Protein AF-W2TLW7-F1 (afdb_monomer)

Solvent-accessible surface area (backbone atoms only — not comparable to full-atom values): 7337 Å² total; per-residue (Å²): 135,86,79,80,78,77,83,78,80,70,41,77,78,46,71,50,79,47,84,49,96,91,31,42,30,45,38,38,37,22,32,85,70,65,68,36,35,41,33,44,33,46,98,93,45,72,49,76,47,76,58,44,86,85,47,69,47,73,43,93,92,37,40,35,41,28,49,36,67,95,72,42,51,88,48,29,48,32,28,41,35,38,65,58,81,60,94,84,55,95,64,72,67,84,44,46,67,36,37,41,36,46,30,45,91,84,54,72,41,79,48,73,50,72,43,76,76,82,73,89,126

Nearest PDB structures (foldseek):
  7skp-assembly1_B  TM=4.962E-01  e=1.643E-01  synthetic construct
  7skp-assembly1_A  TM=4.739E-01  e=1.395E-01  synthetic construct
  3duh-assembly1_A  TM=3.951E-01  e=4.624E-01  Homo sapiens
  8cr6-assembly1_A  TM=3.875E-01  e=6.072E-01  Mus musculus
  8bl3-assembly1_A  TM=3.393E-01  e=6.770E-01  Escherichia coli

pLDDT: mean 80.37, std 15.19, range [36.75, 96.12]

Sequence (121 aa):
MVRNRKLRVRVPVRARLEERDDSLLVVVSGWPISSINLTIGRSGETETRNLSKDNAVTFFDGLVVRPDEGQSLFYRRVFSVFALACSTCPVDHPAGNYSFEICSTVNCFRLHNYIEHIGNH

Secondary structure (DSSP, 8-state):
----------EEEEEEEEEETTEEEEEEEEES---EEEEEEETTEEEEEEEPSS--EEETTTEEEEE-GGG-BTTEEEEEEEE---TT--S--S-EEEEEEEE-SS-EEEEEEEEP-----

Organism: Necator americanus (NCBI:txid51031)

Mean predicted aligned error: 8.42 Å

Structure (mmCIF, N/CA/C/O backbone):
data_AF-W2TLW7-F1
#
_entry.id   AF-W2TLW7-F1
#
loop_
_atom_site.group_PDB
_atom_site.id
_atom_site.type_symbol
_atom_site.label_atom_id
_atom_site.label_alt_id
_atom_site.label_comp_id
_atom_site.label_asym_id
_atom_site.label_entity_id
_atom_site.label_seq_id
_atom_site.pdbx_PDB_ins_code
_atom_site.Cartn_x
_atom_site.Cartn_y
_atom_site.Cartn_z
_atom_site.occupancy
_atom_site.B_iso_or_equiv
_atom_site.auth_seq_id
_atom_site.auth_comp_id
_atom_site.auth_asym_id
_atom_site.auth_atom_id
_atom_site.pdbx_PDB_model_num
ATOM 1 N N . MET A 1 1 ? -30.805 1.557 35.308 1.00 42.47 1 MET A N 1
ATOM 2 C CA . MET A 1 1 ? -30.045 2.327 34.295 1.00 42.47 1 MET A CA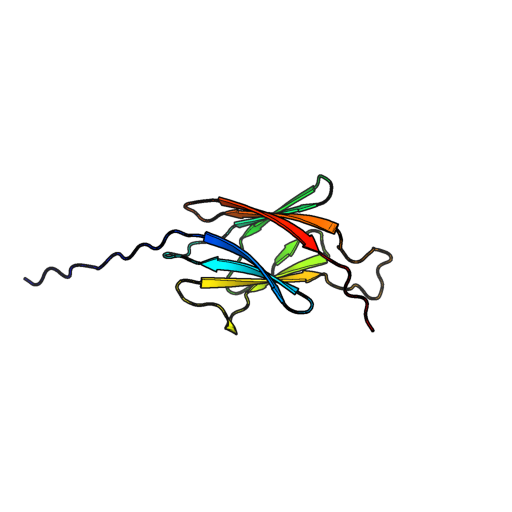 1
ATOM 3 C C . MET A 1 1 ? -28.806 1.516 33.909 1.00 42.47 1 MET A C 1
ATOM 5 O O . MET A 1 1 ? -27.819 1.533 34.633 1.00 42.47 1 MET A O 1
ATOM 9 N N . VAL A 1 2 ? -28.877 0.700 32.853 1.00 48.72 2 VAL A N 1
ATOM 10 C CA . VAL A 1 2 ? -27.754 -0.171 32.456 1.00 48.72 2 VAL A CA 1
ATOM 11 C C . VAL A 1 2 ? -26.749 0.672 31.672 1.00 48.72 2 VAL A C 1
ATOM 13 O O . VAL A 1 2 ? -27.015 1.091 30.548 1.00 48.72 2 VAL A O 1
ATOM 16 N N . ARG A 1 3 ? -25.594 0.970 32.276 1.00 55.00 3 ARG A N 1
ATOM 17 C CA . ARG A 1 3 ? -24.463 1.568 31.556 1.00 55.00 3 ARG A CA 1
ATOM 18 C C . ARG A 1 3 ? -23.907 0.512 30.603 1.00 55.00 3 ARG A C 1
ATOM 20 O O . ARG A 1 3 ? -23.160 -0.362 31.033 1.00 55.00 3 ARG A O 1
ATOM 27 N N . ASN A 1 4 ? -24.249 0.607 29.319 1.00 51.28 4 ASN A N 1
ATOM 28 C CA . ASN A 1 4 ? -23.584 -0.145 28.256 1.00 51.28 4 ASN A CA 1
ATOM 29 C C . ASN A 1 4 ? -22.088 0.211 28.249 1.00 51.28 4 ASN A C 1
ATOM 31 O O . ASN A 1 4 ? -21.674 1.217 27.666 1.00 51.28 4 ASN A O 1
ATOM 35 N N . ARG A 1 5 ? -21.262 -0.599 28.921 1.00 54.19 5 ARG A N 1
ATOM 36 C CA . ARG A 1 5 ? -19.802 -0.524 28.817 1.00 54.19 5 ARG A CA 1
ATOM 37 C C . ARG A 1 5 ? -19.428 -0.969 27.404 1.00 54.19 5 ARG A C 1
ATOM 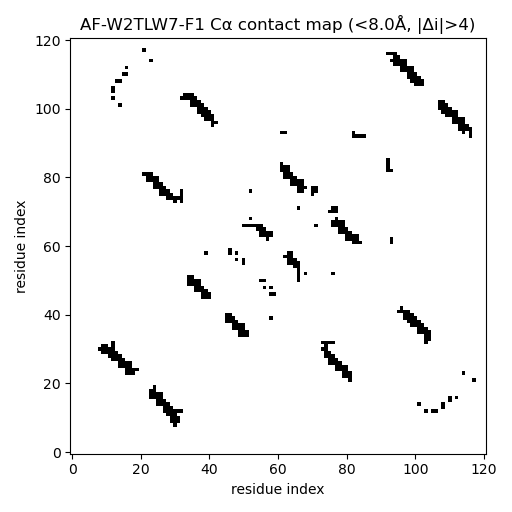39 O O . ARG A 1 5 ? -19.363 -2.158 27.121 1.00 54.19 5 ARG A O 1
ATOM 46 N N . LYS A 1 6 ? -19.212 -0.013 26.497 1.00 62.59 6 LYS A N 1
ATOM 47 C CA . LYS A 1 6 ? -18.638 -0.298 25.176 1.00 62.59 6 LYS A CA 1
ATOM 48 C C . LYS A 1 6 ? -17.212 -0.808 25.385 1.00 62.59 6 LYS A C 1
ATOM 50 O O . LYS A 1 6 ? -16.332 -0.021 25.732 1.00 62.59 6 LYS A O 1
ATOM 55 N N . LEU A 1 7 ? -16.986 -2.106 25.186 1.00 61.25 7 LEU A N 1
ATOM 56 C CA . LEU A 1 7 ? -15.645 -2.677 25.133 1.00 61.25 7 LEU A CA 1
ATOM 57 C C . LEU A 1 7 ? -14.922 -2.074 23.918 1.00 61.25 7 LEU A C 1
ATOM 59 O O . LEU A 1 7 ? -15.225 -2.399 22.774 1.00 61.25 7 LEU A O 1
ATOM 63 N N . ARG A 1 8 ? -13.998 -1.141 24.161 1.00 63.94 8 ARG A N 1
ATOM 64 C CA . ARG A 1 8 ? -13.144 -0.553 23.123 1.00 63.94 8 ARG A CA 1
ATOM 65 C C . ARG A 1 8 ? -11.860 -1.372 23.031 1.00 63.94 8 ARG A C 1
ATOM 67 O O . ARG A 1 8 ? -10.832 -0.956 23.554 1.00 63.94 8 ARG A O 1
ATOM 74 N N . VAL A 1 9 ? -11.923 -2.541 22.395 1.00 68.81 9 VAL A N 1
ATOM 75 C CA . VAL A 1 9 ? -10.704 -3.282 22.040 1.00 68.81 9 VAL A CA 1
ATOM 76 C C . VAL A 1 9 ? -9.985 -2.469 20.970 1.00 68.81 9 VAL A C 1
ATOM 78 O O . VAL A 1 9 ? -10.558 -2.209 19.919 1.00 68.81 9 VAL A O 1
ATOM 81 N N . ARG A 1 10 ? -8.767 -2.007 21.250 1.00 74.62 10 ARG A N 1
ATOM 82 C CA . ARG A 1 10 ? -7.885 -1.384 20.258 1.00 74.62 10 ARG A CA 1
ATOM 83 C C . ARG A 1 10 ? -6.735 -2.339 20.014 1.00 74.62 10 ARG A C 1
ATOM 85 O O . ARG A 1 10 ? -6.039 -2.699 20.959 1.00 74.62 10 ARG A O 1
ATOM 92 N N . VAL A 1 11 ? -6.552 -2.738 18.764 1.00 79.25 11 VAL A N 1
ATOM 93 C CA . VAL A 1 11 ? -5.411 -3.559 18.357 1.00 79.25 11 VAL A CA 1
ATOM 94 C C . VAL A 1 11 ? -4.472 -2.651 17.571 1.00 79.25 11 VAL A C 1
ATOM 96 O O . VAL A 1 11 ? -4.942 -2.014 16.624 1.00 79.25 11 VAL A O 1
ATOM 99 N N . PRO A 1 12 ? -3.183 -2.549 17.948 1.00 84.06 12 PRO A N 1
ATOM 100 C CA . PRO A 1 12 ? -2.226 -1.719 17.228 1.00 84.06 12 PRO A CA 1
ATOM 101 C C . PRO A 1 12 ? -2.229 -2.040 15.734 1.00 84.06 12 PRO A C 1
ATOM 103 O O . PRO A 1 12 ? -2.168 -3.209 15.354 1.00 84.06 12 PRO A O 1
ATOM 106 N N . VAL A 1 13 ? -2.294 -1.000 14.901 1.00 87.94 13 VAL A N 1
ATOM 107 C CA . VAL A 1 13 ? -2.148 -1.158 13.453 1.00 87.94 13 VAL A CA 1
ATOM 108 C C . VAL A 1 13 ? -0.719 -1.600 13.162 1.00 87.94 13 VAL A C 1
ATOM 110 O O . VAL A 1 13 ? 0.222 -1.051 13.729 1.00 87.94 13 VAL A O 1
ATOM 113 N N . ARG A 1 14 ? -0.570 -2.602 12.301 1.00 91.31 14 ARG A N 1
ATOM 114 C CA . ARG A 1 14 ? 0.692 -3.110 11.762 1.00 91.31 14 ARG A CA 1
ATOM 115 C C . ARG A 1 14 ? 0.537 -3.298 10.263 1.00 91.31 14 ARG A C 1
ATOM 117 O O . ARG A 1 14 ? -0.558 -3.623 9.805 1.00 91.31 14 ARG A O 1
ATOM 124 N N . ALA A 1 15 ? 1.630 -3.142 9.530 1.00 92.62 15 ALA A N 1
ATOM 125 C CA . ALA A 1 15 ? 1.684 -3.435 8.109 1.00 92.62 15 ALA A CA 1
ATOM 126 C C . ALA A 1 15 ? 2.863 -4.360 7.800 1.00 92.62 15 ALA A C 1
ATOM 128 O O . ALA A 1 15 ? 3.907 -4.272 8.449 1.00 92.62 15 ALA A O 1
ATOM 129 N N . ARG A 1 16 ? 2.684 -5.248 6.825 1.00 92.75 16 ARG A N 1
ATOM 130 C CA . ARG A 1 16 ? 3.727 -6.133 6.304 1.00 92.75 16 ARG A CA 1
ATOM 131 C C . ARG A 1 16 ? 3.536 -6.369 4.810 1.00 92.75 16 ARG A C 1
ATOM 133 O O . ARG A 1 16 ? 2.438 -6.169 4.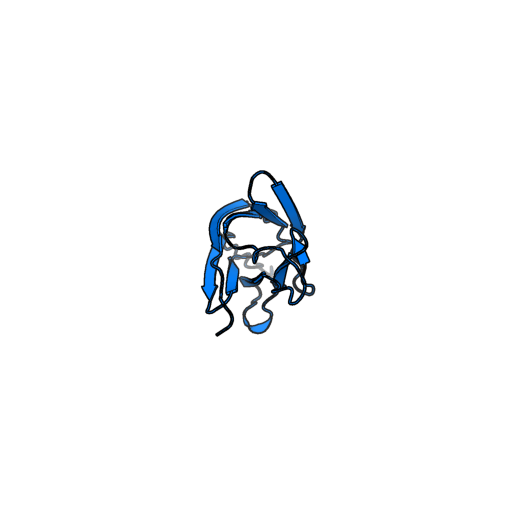289 1.00 92.75 16 ARG A O 1
ATOM 140 N N . LEU A 1 17 ? 4.608 -6.808 4.166 1.00 92.31 17 LEU A N 1
ATOM 141 C CA . LEU A 1 17 ? 4.595 -7.310 2.801 1.00 92.31 17 LEU A CA 1
ATOM 142 C C . LEU A 1 17 ? 4.636 -8.841 2.841 1.00 92.31 17 LEU A C 1
ATOM 144 O O . LEU A 1 17 ? 5.334 -9.410 3.682 1.00 92.31 17 LEU A O 1
ATOM 148 N N . GLU A 1 18 ? 3.865 -9.493 1.980 1.00 91.06 18 GLU A N 1
ATOM 149 C CA . GLU A 1 18 ? 3.846 -10.952 1.820 1.00 91.06 18 GLU A CA 1
ATOM 150 C C . GLU A 1 18 ? 3.897 -11.290 0.334 1.00 91.06 18 GLU A C 1
ATOM 152 O O . GLU A 1 18 ? 3.153 -10.708 -0.445 1.00 91.06 18 GLU A O 1
ATOM 157 N N . GLU A 1 19 ? 4.740 -12.228 -0.072 1.00 84.19 19 GLU A N 1
ATOM 158 C CA . GLU A 1 19 ? 4.761 -12.715 -1.453 1.00 84.19 19 GLU A CA 1
ATOM 159 C C . GLU A 1 19 ? 3.676 -13.775 -1.660 1.00 84.19 19 GLU A C 1
ATOM 161 O O . GLU A 1 19 ? 3.415 -14.601 -0.780 1.00 84.19 19 GLU A O 1
ATOM 166 N N . ARG A 1 20 ? 3.016 -13.733 -2.818 1.00 81.06 20 ARG A N 1
ATOM 167 C CA . ARG A 1 20 ? 2.004 -14.705 -3.230 1.00 81.06 20 ARG A CA 1
ATOM 168 C C . ARG A 1 20 ? 2.076 -14.916 -4.734 1.00 81.06 20 ARG A C 1
ATOM 170 O O . ARG A 1 20 ? 1.573 -14.073 -5.480 1.00 81.06 20 ARG A O 1
ATOM 177 N N . ASP A 1 21 ? 2.581 -16.080 -5.131 1.00 75.19 21 ASP A N 1
ATOM 178 C CA . ASP A 1 21 ? 2.713 -16.502 -6.528 1.00 75.19 21 ASP A CA 1
ATOM 179 C C . ASP A 1 21 ? 3.336 -15.363 -7.362 1.00 75.19 21 ASP A C 1
ATOM 181 O O . ASP A 1 21 ? 4.467 -14.961 -7.106 1.00 75.19 21 ASP A O 1
ATOM 185 N N . ASP A 1 22 ? 2.544 -14.759 -8.248 1.00 70.31 22 ASP A N 1
ATOM 186 C CA . ASP A 1 22 ? 2.937 -13.687 -9.167 1.00 70.31 22 ASP A CA 1
ATOM 187 C C . ASP A 1 22 ? 2.647 -12.266 -8.635 1.00 70.31 22 ASP A C 1
ATOM 189 O O . ASP A 1 22 ? 2.537 -11.295 -9.389 1.00 70.31 22 ASP A O 1
ATOM 193 N N . SER A 1 23 ? 2.424 -12.123 -7.327 1.00 74.81 23 SER A N 1
ATOM 194 C CA . SER A 1 23 ? 1.983 -10.867 -6.719 1.00 74.81 23 SER A CA 1
ATOM 195 C C . SER A 1 23 ? 2.601 -10.611 -5.351 1.00 74.81 23 SER A C 1
ATOM 197 O O . SER A 1 23 ? 2.885 -11.519 -4.572 1.00 74.81 23 SER A O 1
ATOM 199 N N . LEU A 1 24 ? 2.745 -9.331 -5.025 1.00 89.38 24 LEU A N 1
ATOM 200 C CA . LEU A 1 24 ? 3.131 -8.883 -3.695 1.00 89.38 24 LEU A CA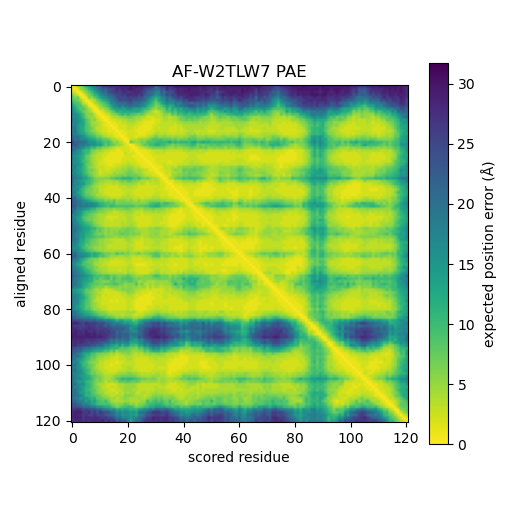 1
ATOM 201 C C . LEU A 1 24 ? 1.885 -8.401 -2.953 1.00 89.38 24 LEU A C 1
ATOM 203 O O . LEU A 1 24 ? 1.105 -7.613 -3.475 1.00 89.38 24 LEU A O 1
ATOM 207 N N . LEU A 1 25 ? 1.675 -8.840 -1.723 1.00 91.88 25 LEU A N 1
ATOM 208 C CA . LEU A 1 25 ? 0.551 -8.432 -0.894 1.00 91.88 25 LEU A CA 1
ATOM 209 C C . LEU A 1 25 ? 0.990 -7.384 0.124 1.00 91.88 25 LEU A C 1
ATOM 211 O O . LEU A 1 25 ? 1.918 -7.598 0.900 1.00 91.88 25 LEU A O 1
ATOM 215 N N . VAL A 1 26 ? 0.257 -6.277 0.187 1.00 93.31 26 VAL A N 1
ATOM 216 C CA . VAL A 1 26 ? 0.304 -5.328 1.300 1.00 93.31 26 VAL A CA 1
ATOM 217 C C . VAL A 1 26 ? -0.767 -5.737 2.300 1.00 93.31 26 VAL A C 1
ATOM 219 O O . VAL A 1 26 ? -1.965 -5.642 2.022 1.00 93.31 26 VAL A O 1
ATOM 222 N N . VAL A 1 27 ? -0.346 -6.180 3.482 1.00 93.81 27 VAL A N 1
ATOM 223 C CA . VAL A 1 27 ? -1.256 -6.637 4.535 1.00 93.81 27 VAL A CA 1
ATOM 224 C C . VAL A 1 27 ? -1.207 -5.684 5.714 1.00 93.81 27 VAL A C 1
ATOM 226 O O . VAL A 1 27 ? -0.180 -5.538 6.374 1.00 93.81 27 VAL A O 1
ATOM 229 N N . VAL A 1 28 ? -2.348 -5.062 6.001 1.00 93.00 28 VAL A N 1
ATOM 230 C CA . VAL A 1 28 ? -2.539 -4.152 7.132 1.00 93.00 28 VAL A CA 1
ATOM 231 C C . VAL A 1 28 ? -3.507 -4.783 8.120 1.00 93.00 28 VAL A C 1
ATOM 233 O O . VAL A 1 28 ? -4.636 -5.114 7.773 1.00 93.00 28 VAL A O 1
ATOM 236 N N . SER A 1 29 ? -3.084 -4.946 9.368 1.00 92.06 29 SER A N 1
ATOM 237 C CA . SER A 1 29 ? -3.890 -5.553 10.433 1.00 92.06 29 SER A CA 1
ATOM 238 C C . SER A 1 29 ? -3.965 -4.639 11.646 1.00 92.06 29 SER A C 1
ATOM 240 O O . SER A 1 29 ? -2.971 -4.007 11.988 1.00 92.06 29 SER A O 1
ATOM 242 N N . GLY A 1 30 ? -5.108 -4.591 12.320 1.00 88.75 30 GLY A N 1
ATOM 243 C CA . GLY A 1 30 ? -5.321 -3.772 13.512 1.00 88.75 30 GLY A CA 1
ATOM 244 C C . GLY A 1 30 ? -6.778 -3.355 13.653 1.00 88.75 30 GLY A C 1
ATOM 245 O O . GLY A 1 30 ? -7.617 -3.724 12.838 1.00 88.75 30 GLY A O 1
ATOM 246 N N . TRP A 1 31 ? -7.105 -2.585 14.689 1.00 85.06 31 TRP A N 1
ATOM 247 C CA . TRP A 1 31 ? -8.449 -2.030 14.834 1.00 85.06 31 TRP A CA 1
ATOM 248 C C . TRP A 1 31 ? -8.460 -0.726 15.647 1.00 85.06 31 TRP A C 1
ATOM 250 O O . TRP A 1 31 ? -7.911 -0.701 16.756 1.00 85.06 31 TRP A O 1
ATOM 260 N N . PRO A 1 32 ? -9.158 0.326 15.172 1.00 83.44 32 PRO A N 1
ATOM 261 C CA . PRO A 1 32 ? -9.869 0.407 13.890 1.00 83.44 32 PRO A CA 1
ATOM 262 C C . PRO A 1 32 ? -8.903 0.557 12.707 1.00 83.44 32 PRO A C 1
ATOM 264 O O . PRO A 1 32 ? -7.906 1.268 12.817 1.00 83.44 32 PRO A O 1
ATOM 267 N N . ILE A 1 33 ? -9.212 -0.078 11.571 1.00 81.56 33 ILE A N 1
ATOM 268 C CA . ILE A 1 33 ? -8.507 0.212 10.317 1.00 81.56 33 ILE A CA 1
ATOM 269 C C . ILE A 1 33 ? -9.182 1.416 9.669 1.00 81.56 33 ILE A C 1
ATOM 271 O O . ILE A 1 33 ? -10.304 1.319 9.171 1.00 81.56 33 ILE A O 1
ATOM 275 N N . SER A 1 34 ? -8.507 2.559 9.741 1.00 79.44 34 SER A N 1
ATOM 276 C CA . SER A 1 34 ? -8.881 3.789 9.049 1.00 79.44 34 SER A CA 1
ATOM 277 C C . SER A 1 34 ? -8.350 3.788 7.612 1.00 79.44 34 SER A C 1
ATOM 279 O O . SER A 1 34 ? -7.824 2.787 7.129 1.00 79.44 34 SER A O 1
ATOM 281 N N . SER A 1 35 ? -8.529 4.908 6.911 1.00 84.88 35 SER A N 1
ATOM 282 C CA . SER A 1 35 ? -7.967 5.111 5.577 1.00 84.88 35 SER A CA 1
ATOM 283 C C . SER A 1 35 ? -6.452 4.862 5.566 1.00 84.88 35 SER A C 1
ATOM 285 O O . SER A 1 35 ? -5.746 5.294 6.483 1.00 84.88 35 SER A O 1
ATOM 287 N N . ILE A 1 36 ? -5.977 4.144 4.547 1.00 91.56 36 ILE A N 1
ATOM 288 C CA . ILE A 1 36 ? -4.569 3.785 4.365 1.00 91.56 36 ILE A CA 1
ATOM 289 C C . ILE A 1 36 ? -4.032 4.598 3.191 1.00 91.56 36 ILE A C 1
ATOM 291 O O . ILE A 1 36 ? -4.541 4.485 2.081 1.00 91.56 36 ILE A O 1
ATOM 295 N N . ASN A 1 37 ? -2.995 5.392 3.425 1.00 94.88 37 ASN A N 1
ATOM 296 C CA . ASN A 1 37 ? -2.203 6.000 2.364 1.00 94.88 37 ASN A CA 1
ATOM 297 C C . ASN A 1 37 ? -1.003 5.102 2.080 1.00 94.88 37 ASN A C 1
ATOM 299 O O . ASN A 1 37 ? -0.297 4.700 3.005 1.00 94.88 37 ASN A O 1
ATOM 303 N N . LEU A 1 38 ? -0.781 4.801 0.807 1.00 95.69 38 LEU A N 1
ATOM 304 C CA . LEU A 1 38 ? 0.384 4.072 0.344 1.00 95.69 38 LEU A CA 1
ATOM 305 C C . LEU A 1 38 ? 1.249 5.010 -0.486 1.00 95.69 38 LEU A C 1
ATOM 307 O O . LEU A 1 38 ? 0.799 5.526 -1.508 1.00 95.69 38 LEU A O 1
ATOM 311 N N 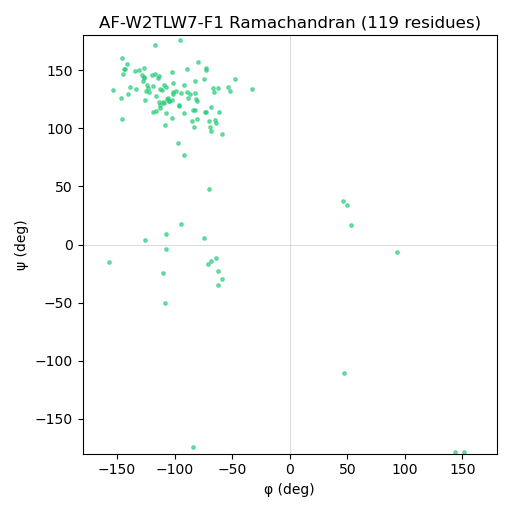. THR A 1 39 ? 2.485 5.195 -0.043 1.00 96.00 39 THR A N 1
ATOM 312 C CA . THR A 1 39 ? 3.542 5.826 -0.825 1.00 96.00 39 THR A CA 1
ATOM 313 C C . THR A 1 39 ? 4.457 4.737 -1.361 1.00 96.00 39 THR A C 1
ATOM 315 O O . THR A 1 39 ? 4.982 3.936 -0.586 1.00 96.00 39 THR A O 1
ATOM 318 N N . ILE A 1 40 ? 4.652 4.702 -2.674 1.00 94.19 40 ILE A N 1
ATOM 319 C CA . ILE A 1 40 ? 5.613 3.814 -3.325 1.00 94.19 40 ILE A CA 1
ATOM 320 C C . ILE A 1 40 ? 6.745 4.673 -3.874 1.00 94.19 40 ILE A C 1
ATOM 322 O O . ILE A 1 40 ? 6.488 5.695 -4.503 1.00 94.19 40 ILE A O 1
ATOM 326 N N . GLY A 1 41 ? 7.990 4.267 -3.628 1.00 92.31 41 GLY A N 1
ATOM 327 C CA . GLY A 1 41 ? 9.178 4.909 -4.186 1.00 92.31 41 GLY A CA 1
ATOM 328 C C . GLY A 1 41 ? 9.994 3.967 -5.069 1.00 92.31 41 GLY A C 1
ATOM 329 O O . GLY A 1 41 ? 10.239 2.832 -4.654 1.00 92.31 41 GLY A O 1
ATOM 330 N N . ARG A 1 42 ? 10.445 4.460 -6.231 1.00 87.50 42 ARG A N 1
ATOM 331 C CA . ARG A 1 42 ? 11.315 3.776 -7.208 1.00 87.50 42 ARG A CA 1
ATOM 332 C C . ARG A 1 42 ? 12.330 4.773 -7.772 1.00 87.50 42 ARG A C 1
ATOM 334 O O . ARG A 1 42 ? 11.936 5.835 -8.223 1.00 87.50 42 ARG A O 1
ATOM 341 N N . SER A 1 43 ? 13.622 4.437 -7.775 1.00 81.38 43 SER A N 1
ATOM 342 C CA . SER A 1 43 ? 14.672 5.174 -8.515 1.00 81.38 43 SER A CA 1
ATOM 343 C C . SER A 1 43 ? 14.652 6.715 -8.393 1.00 81.38 43 SER A C 1
ATOM 345 O O . SER A 1 43 ? 14.954 7.412 -9.354 1.00 81.38 43 SER A O 1
ATOM 347 N N . GLY A 1 44 ? 14.323 7.254 -7.213 1.00 82.31 44 GLY A N 1
ATOM 348 C CA . GLY A 1 44 ? 14.270 8.704 -6.961 1.00 82.31 44 GLY A CA 1
ATOM 349 C C . GLY A 1 44 ? 12.897 9.357 -7.161 1.00 82.31 44 GLY A C 1
ATOM 350 O O . GLY A 1 44 ? 12.729 10.516 -6.794 1.00 82.31 44 GLY A O 1
ATOM 351 N N . GLU A 1 45 ? 11.908 8.616 -7.657 1.00 87.81 45 GLU A N 1
ATOM 352 C CA . GLU A 1 45 ? 10.515 9.045 -7.773 1.00 87.81 45 GLU A CA 1
ATOM 353 C C . GLU A 1 45 ? 9.661 8.436 -6.659 1.00 87.81 45 GLU A C 1
ATOM 355 O O . GLU A 1 45 ? 9.912 7.321 -6.189 1.00 87.81 45 GLU A O 1
ATOM 360 N N . THR A 1 46 ? 8.633 9.168 -6.233 1.00 93.62 46 THR A N 1
ATOM 361 C CA . THR A 1 46 ? 7.666 8.709 -5.232 1.00 93.62 46 THR A CA 1
ATOM 362 C C . THR A 1 46 ? 6.258 9.111 -5.628 1.00 93.62 46 THR A C 1
ATOM 364 O O . THR A 1 46 ? 6.020 10.272 -5.957 1.00 93.62 46 THR A O 1
ATOM 367 N N . GLU A 1 47 ? 5.313 8.189 -5.496 1.00 94.69 47 GLU A N 1
ATOM 368 C CA . GLU A 1 47 ? 3.889 8.457 -5.662 1.00 94.69 47 GLU A CA 1
ATOM 369 C C . GLU A 1 47 ? 3.122 8.035 -4.413 1.00 94.69 47 GLU A C 1
ATOM 371 O O . GLU A 1 47 ? 3.349 6.952 -3.875 1.00 94.69 47 GLU A O 1
ATOM 376 N N . THR A 1 48 ? 2.180 8.872 -3.976 1.00 96.12 48 THR A N 1
ATOM 377 C CA . THR A 1 48 ? 1.296 8.588 -2.841 1.00 96.12 48 THR A CA 1
ATOM 378 C C . THR A 1 48 ? -0.147 8.504 -3.312 1.00 96.12 48 THR A C 1
ATOM 380 O O . THR A 1 48 ? -0.662 9.434 -3.935 1.00 96.12 48 THR A O 1
ATOM 383 N N . ARG A 1 49 ? -0.834 7.413 -2.966 1.00 95.94 49 ARG A N 1
ATOM 384 C CA . ARG A 1 49 ? -2.265 7.223 -3.238 1.00 95.94 49 ARG A CA 1
ATOM 385 C C . ARG A 1 49 ? -2.997 6.763 -1.986 1.00 95.94 49 ARG A C 1
ATOM 387 O O . ARG A 1 49 ? -2.446 6.073 -1.131 1.00 95.94 49 ARG A O 1
ATOM 394 N N . ASN A 1 50 ? -4.270 7.130 -1.900 1.00 94.38 50 ASN A N 1
ATOM 395 C CA . ASN A 1 50 ? -5.167 6.590 -0.891 1.00 94.38 50 ASN A CA 1
ATOM 396 C C . ASN A 1 50 ? -5.675 5.220 -1.348 1.00 94.38 50 ASN A C 1
ATOM 398 O O . ASN A 1 50 ? -6.218 5.100 -2.447 1.00 94.38 50 ASN A O 1
ATOM 402 N N . LEU A 1 51 ? -5.501 4.197 -0.517 1.00 92.25 51 LEU A N 1
ATOM 403 C CA . LEU A 1 51 ? -6.014 2.866 -0.791 1.00 92.25 51 LEU A CA 1
ATOM 404 C C . LEU A 1 51 ? -7.474 2.777 -0.352 1.00 92.25 51 LEU A C 1
ATOM 406 O O . LEU A 1 51 ? -7.807 2.865 0.835 1.00 92.25 51 LEU A O 1
ATOM 410 N N . SER A 1 52 ? -8.342 2.562 -1.335 1.00 85.81 52 SER A N 1
ATOM 411 C CA . SER A 1 52 ? -9.756 2.277 -1.122 1.00 85.81 52 SER A CA 1
ATOM 412 C C . SER A 1 52 ? -9.985 0.776 -0.978 1.00 85.81 52 SER A C 1
ATOM 414 O O . SER A 1 52 ? -9.275 -0.032 -1.568 1.00 85.81 52 SER A O 1
ATOM 416 N N . LYS A 1 53 ? -11.026 0.400 -0.230 1.00 83.69 53 LYS A N 1
ATOM 417 C CA . LYS A 1 53 ? -11.513 -0.986 -0.203 1.00 83.69 53 LYS A CA 1
ATOM 418 C C . LYS A 1 53 ? -12.207 -1.405 -1.504 1.00 83.69 53 LYS A C 1
ATOM 420 O O . LYS A 1 53 ? -12.350 -2.596 -1.706 1.00 83.69 53 LYS A O 1
ATOM 425 N N . ASP A 1 54 ? -12.609 -0.448 -2.344 1.00 85.25 54 ASP A N 1
ATOM 426 C CA . ASP A 1 54 ? -13.500 -0.698 -3.486 1.00 85.25 54 ASP A CA 1
ATOM 427 C C . ASP A 1 54 ? -12.796 -0.561 -4.852 1.00 85.25 54 ASP A C 1
ATOM 429 O O . ASP A 1 54 ? -13.237 -1.143 -5.836 1.00 85.25 54 ASP A O 1
ATOM 433 N N . ASN A 1 55 ? -11.702 0.207 -4.936 1.00 89.31 55 ASN A N 1
ATOM 434 C CA . ASN A 1 55 ? -11.092 0.584 -6.216 1.00 89.31 55 ASN A CA 1
ATOM 435 C C . ASN A 1 55 ? -9.600 0.258 -6.255 1.00 89.31 55 ASN A C 1
ATOM 437 O O . ASN A 1 55 ? -8.882 0.490 -5.280 1.00 89.31 55 ASN A O 1
ATOM 441 N N . ALA A 1 56 ? -9.135 -0.211 -7.413 1.00 91.38 56 ALA A N 1
ATOM 442 C CA . ALA A 1 56 ? -7.714 -0.299 -7.709 1.00 91.38 56 ALA A CA 1
ATOM 443 C C . ALA A 1 56 ? -7.122 1.093 -7.971 1.00 91.38 56 ALA A C 1
ATOM 445 O O . ALA A 1 56 ? -7.802 1.992 -8.470 1.00 91.38 56 ALA A O 1
ATOM 446 N N . VAL A 1 57 ? -5.843 1.252 -7.651 1.00 92.81 57 VAL A N 1
ATOM 447 C CA . VAL A 1 57 ? -5.061 2.453 -7.945 1.00 92.81 57 VAL A CA 1
ATOM 448 C C . VAL A 1 57 ? -3.793 2.062 -8.692 1.00 92.81 57 VAL A C 1
ATOM 450 O O . VAL A 1 57 ? -3.206 1.016 -8.418 1.00 92.81 57 VAL A O 1
ATOM 453 N N . THR A 1 58 ? -3.370 2.907 -9.624 1.00 90.12 58 THR A N 1
ATOM 454 C CA . THR A 1 58 ? -2.152 2.702 -10.412 1.00 90.12 58 THR A CA 1
ATOM 455 C C . THR A 1 58 ? -1.094 3.715 -9.989 1.00 90.12 58 THR A C 1
ATOM 457 O O . THR A 1 58 ? -1.405 4.889 -9.784 1.00 90.12 58 THR A O 1
ATOM 460 N N . PHE A 1 59 ? 0.140 3.241 -9.852 1.00 89.56 59 PHE A N 1
ATOM 461 C CA . PHE A 1 59 ? 1.352 4.015 -9.603 1.00 89.56 59 PHE A CA 1
ATOM 462 C C . PHE A 1 59 ? 2.276 3.885 -10.817 1.00 89.56 59 PHE A C 1
ATOM 464 O O . PHE A 1 59 ? 2.364 2.797 -11.400 1.00 89.56 59 PHE A O 1
ATOM 471 N N . PHE A 1 60 ? 2.980 4.961 -11.174 1.00 86.19 60 PHE A N 1
ATOM 472 C CA . PHE A 1 60 ? 3.983 4.993 -12.246 1.00 86.19 60 PHE A CA 1
ATOM 473 C C . PHE A 1 60 ? 3.481 4.386 -13.569 1.00 86.19 60 PHE A C 1
ATOM 475 O O . PHE A 1 60 ? 4.219 3.680 -14.252 1.00 86.19 60 PHE A O 1
ATOM 482 N N . ASP A 1 61 ? 2.188 4.563 -13.862 1.00 79.94 61 ASP A N 1
ATOM 483 C CA . ASP A 1 61 ? 1.478 4.047 -15.042 1.00 79.94 61 ASP A CA 1
ATOM 484 C C . ASP A 1 61 ? 1.585 2.530 -15.307 1.00 79.94 61 ASP A C 1
ATOM 486 O O . ASP A 1 61 ? 1.244 2.058 -16.391 1.00 79.94 61 ASP A O 1
ATOM 490 N N . GLY A 1 62 ? 1.999 1.730 -14.318 1.00 79.12 62 GLY A N 1
ATOM 491 C CA . GLY A 1 62 ? 2.228 0.296 -14.536 1.00 79.12 62 GLY A CA 1
ATOM 492 C C . GLY A 1 62 ? 2.172 -0.594 -13.300 1.00 79.12 62 GLY A C 1
ATOM 493 O O . GLY A 1 62 ? 2.040 -1.808 -13.445 1.00 79.12 62 GLY A O 1
ATOM 494 N N . LEU A 1 63 ? 2.230 -0.035 -12.090 1.00 85.25 63 LEU A N 1
ATOM 495 C CA . LEU A 1 63 ? 2.121 -0.799 -10.851 1.00 85.25 63 LEU A CA 1
ATOM 496 C C . LEU A 1 63 ? 0.722 -0.627 -10.262 1.00 85.25 63 LEU A C 1
ATOM 498 O O . LEU A 1 63 ? 0.368 0.444 -9.770 1.00 85.25 63 LEU A O 1
ATOM 502 N N . VAL A 1 64 ? -0.086 -1.679 -10.315 1.00 88.94 64 VAL A N 1
ATOM 503 C CA . VAL A 1 64 ? -1.474 -1.642 -9.852 1.00 88.94 64 VAL A CA 1
ATOM 504 C C . VAL A 1 64 ? -1.568 -2.227 -8.455 1.00 88.94 64 VAL A C 1
ATOM 506 O O . VAL A 1 64 ? -1.066 -3.315 -8.179 1.00 88.94 64 VAL A O 1
ATOM 509 N N . VAL A 1 65 ? -2.261 -1.508 -7.578 1.00 92.00 65 VAL A N 1
ATOM 510 C CA . VAL A 1 65 ? -2.596 -1.938 -6.223 1.00 92.00 65 VAL A CA 1
ATOM 511 C C . VAL A 1 65 ? -4.108 -2.058 -6.128 1.00 92.00 65 VAL A C 1
ATOM 513 O O . VAL A 1 65 ? -4.823 -1.062 -6.243 1.00 92.00 65 VAL A O 1
ATOM 516 N N . ARG A 1 66 ? -4.609 -3.278 -5.925 1.00 92.44 66 ARG A N 1
ATOM 517 C CA . ARG A 1 66 ? -6.048 -3.561 -5.821 1.00 92.44 66 ARG A CA 1
ATOM 518 C C . ARG A 1 66 ? -6.407 -4.161 -4.465 1.00 92.44 66 ARG A C 1
ATOM 520 O O . ARG A 1 66 ? -5.616 -4.943 -3.938 1.00 92.44 66 ARG A O 1
ATOM 527 N N . PRO A 1 67 ? -7.589 -3.861 -3.911 1.00 92.44 67 PRO A N 1
ATOM 528 C CA . PRO A 1 67 ? -8.088 -4.570 -2.740 1.00 92.44 67 PRO A CA 1
ATOM 529 C C . PRO A 1 67 ? -8.303 -6.059 -3.058 1.00 92.44 67 PRO A C 1
ATOM 531 O O . PRO A 1 67 ? -8.866 -6.407 -4.094 1.00 92.44 67 PRO A O 1
ATOM 534 N N . ASP A 1 68 ? -7.854 -6.940 -2.162 1.00 89.81 68 ASP A N 1
ATOM 535 C CA . ASP A 1 68 ? -8.208 -8.364 -2.163 1.00 89.81 68 ASP A CA 1
ATOM 536 C C . ASP A 1 68 ? -9.366 -8.559 -1.172 1.00 89.81 68 ASP A C 1
ATOM 538 O O . ASP A 1 68 ? -9.174 -8.769 0.035 1.00 89.81 68 ASP A O 1
ATOM 542 N N . GLU A 1 69 ? -10.593 -8.382 -1.669 1.00 79.81 69 GLU A N 1
ATOM 543 C CA . GLU A 1 69 ? -11.806 -8.428 -0.845 1.00 79.81 69 GLU A CA 1
ATOM 544 C C . GLU A 1 69 ? -12.017 -9.799 -0.197 1.00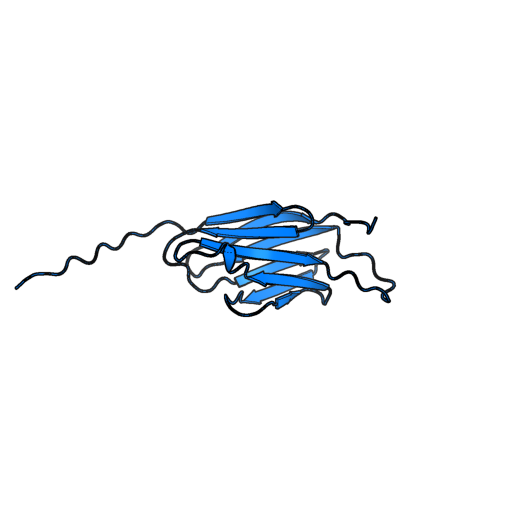 79.81 69 GLU A C 1
ATOM 546 O O . GLU A 1 69 ? -12.433 -9.866 0.960 1.00 79.81 69 GLU A O 1
ATOM 551 N N . GLY A 1 70 ? -11.647 -10.883 -0.888 1.00 81.19 70 GLY A N 1
ATOM 552 C CA . GLY A 1 70 ? -11.774 -12.248 -0.374 1.00 81.19 70 GLY A CA 1
ATOM 553 C C . GLY A 1 70 ? -10.931 -12.508 0.879 1.00 81.19 70 GLY A C 1
ATOM 554 O O . GLY A 1 70 ? -11.256 -13.391 1.671 1.00 81.19 70 GLY A O 1
ATOM 555 N N . GLN A 1 71 ? -9.876 -11.716 1.097 1.00 78.94 71 GLN A N 1
ATOM 556 C CA . GLN A 1 71 ? -8.988 -11.823 2.259 1.00 78.94 71 GLN A CA 1
ATOM 557 C C . GLN A 1 71 ? -9.161 -10.699 3.289 1.00 78.94 71 GLN A C 1
ATOM 559 O O . GLN A 1 71 ? -8.514 -10.709 4.346 1.00 78.94 71 GLN A O 1
ATOM 564 N N . SER A 1 72 ? -10.011 -9.716 3.000 1.00 82.31 72 SER A N 1
ATOM 565 C CA . SER A 1 72 ? -10.183 -8.537 3.841 1.00 82.31 72 SER A CA 1
ATOM 566 C C . SER A 1 72 ? -11.247 -8.766 4.922 1.00 82.31 72 SER A C 1
ATOM 568 O O . SER A 1 72 ? -12.394 -9.097 4.651 1.00 82.31 72 SER A O 1
ATOM 570 N N . LEU A 1 73 ? -10.878 -8.525 6.181 1.00 85.44 73 LEU A N 1
ATOM 571 C CA . LEU A 1 73 ? -11.741 -8.615 7.364 1.00 85.44 73 LEU A CA 1
ATOM 572 C C . LEU A 1 73 ? -11.878 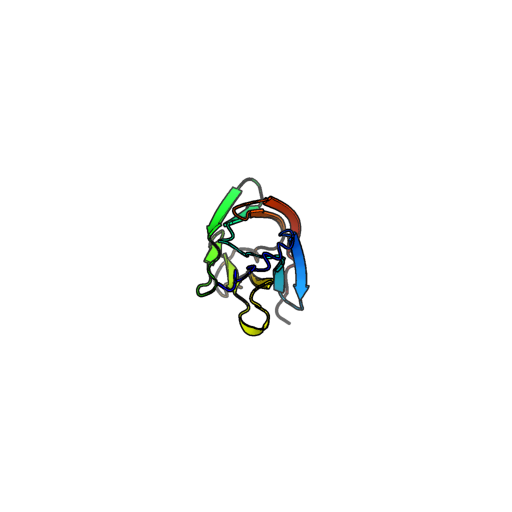-7.243 8.032 1.00 85.44 73 LEU A C 1
ATOM 574 O O . LEU A 1 73 ? -11.164 -6.295 7.711 1.00 85.44 73 LEU A O 1
ATOM 578 N N . PHE A 1 74 ? -12.765 -7.107 9.018 1.00 84.81 74 PHE A N 1
ATOM 579 C CA . PHE A 1 74 ? -12.932 -5.826 9.721 1.00 84.81 74 PHE A CA 1
ATOM 580 C C . PHE A 1 74 ? -11.632 -5.333 10.396 1.00 84.81 74 PHE A C 1
ATOM 582 O O . PHE A 1 74 ? -11.413 -4.129 10.481 1.00 84.81 74 PHE A O 1
ATOM 589 N N . TYR A 1 75 ? -10.751 -6.249 10.815 1.00 87.50 75 TYR A N 1
ATOM 590 C CA . TYR A 1 75 ? -9.452 -5.966 11.441 1.00 87.50 75 TYR A CA 1
ATOM 591 C C . TYR A 1 75 ? -8.246 -6.251 10.529 1.00 87.50 75 TYR A C 1
ATOM 593 O O . TYR A 1 75 ? -7.106 -6.255 11.001 1.00 87.50 75 TYR A O 1
ATOM 601 N N . ARG A 1 76 ? -8.474 -6.529 9.236 1.00 90.81 76 ARG A N 1
ATOM 602 C CA . ARG A 1 76 ? -7.416 -6.845 8.265 1.00 90.81 76 ARG A CA 1
ATOM 603 C C . ARG A 1 76 ? -7.777 -6.330 6.871 1.00 90.81 76 ARG A C 1
ATOM 605 O O . ARG A 1 76 ? -8.816 -6.686 6.334 1.00 90.81 76 ARG A O 1
ATOM 612 N N . ARG A 1 77 ? -6.910 -5.541 6.250 1.00 92.00 77 ARG A N 1
ATOM 613 C CA . ARG A 1 77 ? -7.006 -5.155 4.838 1.00 92.00 77 ARG A CA 1
ATOM 614 C C . ARG A 1 77 ? -5.852 -5.778 4.077 1.00 92.00 77 ARG A C 1
ATOM 616 O O . ARG A 1 77 ? -4.717 -5.733 4.549 1.00 92.00 77 ARG A O 1
ATOM 623 N N . VAL A 1 78 ? -6.163 -6.371 2.935 1.00 93.56 78 VAL A N 1
ATOM 624 C CA . VAL A 1 78 ? -5.182 -6.982 2.043 1.00 93.56 78 VAL A CA 1
ATOM 625 C C . VAL A 1 78 ? -5.304 -6.302 0.692 1.00 93.56 78 VAL A C 1
ATOM 627 O O . VAL A 1 78 ? -6.410 -6.146 0.179 1.00 93.56 78 VAL A O 1
ATOM 630 N N . PHE A 1 79 ? -4.171 -5.893 0.136 1.00 93.50 79 PHE A N 1
ATOM 631 C CA . PHE A 1 79 ? -4.087 -5.350 -1.210 1.00 93.50 79 PHE A CA 1
ATOM 632 C C . PHE A 1 79 ? -3.070 -6.153 -2.006 1.00 93.50 79 PHE A C 1
ATOM 634 O O . PHE A 1 79 ? -1.968 -6.385 -1.518 1.00 93.50 79 PHE A O 1
ATOM 641 N N . SER A 1 80 ? -3.425 -6.560 -3.217 1.00 91.25 80 SER A N 1
ATOM 642 C CA . SER A 1 80 ? -2.488 -7.175 -4.153 1.00 91.25 80 SER A CA 1
ATOM 643 C C . SER A 1 80 ? -1.832 -6.098 -5.001 1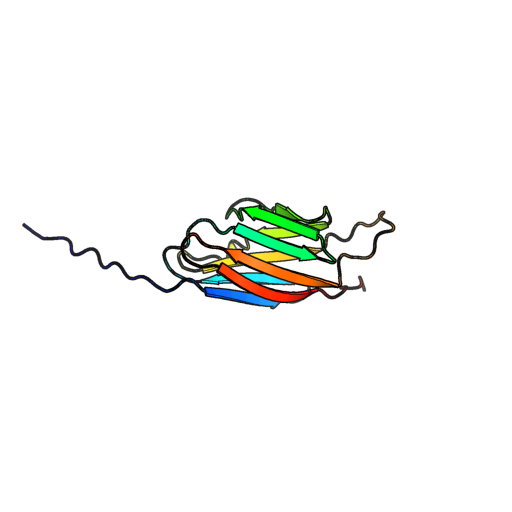.00 91.25 80 SER A C 1
ATOM 645 O O . SER A 1 80 ? -2.517 -5.251 -5.573 1.00 91.25 80 SER A O 1
ATOM 647 N N . VAL A 1 81 ? -0.514 -6.170 -5.098 1.00 89.25 81 VAL A N 1
ATOM 648 C CA . VAL A 1 81 ? 0.351 -5.353 -5.939 1.00 89.25 81 VAL A CA 1
ATOM 649 C C . VAL A 1 81 ? 0.818 -6.224 -7.095 1.00 89.25 81 VAL A C 1
ATOM 651 O O . VAL A 1 81 ? 1.351 -7.314 -6.878 1.00 89.25 81 VAL A O 1
ATOM 654 N N . PHE A 1 82 ? 0.604 -5.755 -8.316 1.00 83.12 82 PHE A N 1
ATOM 655 C CA . PHE A 1 82 ? 1.031 -6.444 -9.527 1.00 83.12 82 PHE A CA 1
ATOM 656 C C . PHE A 1 82 ? 1.452 -5.436 -10.589 1.00 83.12 82 PHE A C 1
ATOM 658 O O . PHE A 1 82 ? 0.922 -4.327 -10.687 1.00 83.12 82 PHE A O 1
ATOM 665 N N . ALA A 1 83 ? 2.429 -5.842 -11.384 1.00 79.44 83 ALA A N 1
ATOM 666 C CA . ALA A 1 83 ? 2.867 -5.110 -12.552 1.00 79.44 83 ALA A CA 1
ATOM 667 C C . ALA A 1 83 ? 1.938 -5.418 -13.731 1.00 79.44 83 ALA A C 1
ATOM 669 O O . ALA A 1 83 ? 1.686 -6.584 -14.033 1.00 79.44 83 ALA A O 1
ATOM 670 N N . LEU A 1 84 ? 1.446 -4.398 -14.431 1.00 74.19 84 LEU A N 1
ATOM 671 C CA . LEU A 1 84 ? 0.802 -4.607 -15.722 1.00 74.19 84 LEU A CA 1
ATOM 672 C C . LEU A 1 84 ? 1.878 -4.946 -16.757 1.00 74.19 84 LEU A C 1
ATOM 674 O O . LEU A 1 84 ? 2.712 -4.110 -17.104 1.00 74.19 84 LEU A O 1
ATOM 678 N N . ALA A 1 85 ? 1.850 -6.174 -17.271 1.00 56.00 85 ALA A N 1
ATOM 679 C CA . ALA A 1 85 ? 2.592 -6.525 -18.471 1.00 56.00 85 ALA A CA 1
ATOM 680 C C . ALA A 1 85 ? 1.933 -5.822 -19.669 1.00 56.00 85 ALA A C 1
ATOM 682 O O . ALA A 1 85 ? 0.839 -6.186 -20.098 1.00 56.00 85 ALA A O 1
ATOM 683 N N . CYS A 1 86 ? 2.570 -4.780 -20.197 1.00 57.69 86 CYS A N 1
ATOM 684 C CA . CYS A 1 86 ? 2.125 -4.152 -21.434 1.00 57.69 86 CYS A CA 1
ATOM 685 C C . CYS A 1 86 ? 2.664 -4.957 -22.624 1.00 57.69 86 CYS A C 1
ATOM 687 O O . CYS A 1 86 ? 3.871 -5.023 -22.831 1.00 57.69 86 CYS A O 1
ATOM 689 N N . SER A 1 87 ? 1.777 -5.557 -23.420 1.00 49.12 87 SER A N 1
ATOM 690 C CA . SER A 1 87 ? 2.141 -6.386 -24.581 1.00 49.12 87 SER A CA 1
ATOM 691 C C . SER A 1 87 ? 2.775 -5.606 -25.743 1.00 49.12 87 SER A C 1
ATOM 693 O O . SER A 1 87 ? 3.342 -6.212 -26.647 1.00 49.12 87 SER A O 1
ATOM 695 N N . THR A 1 88 ? 2.684 -4.272 -25.733 1.00 47.47 88 THR A N 1
ATOM 696 C CA . THR A 1 88 ? 3.156 -3.381 -26.810 1.00 47.47 88 THR A CA 1
ATOM 697 C C . THR A 1 88 ? 4.113 -2.285 -26.340 1.00 47.47 88 THR A C 1
ATOM 699 O O . THR A 1 88 ? 4.486 -1.425 -27.136 1.00 47.47 88 THR A O 1
ATOM 702 N N . CYS A 1 89 ? 4.503 -2.271 -25.065 1.00 51.72 89 CYS A N 1
ATOM 703 C CA . CYS A 1 89 ? 5.417 -1.258 -24.547 1.00 51.72 89 CYS A CA 1
ATOM 704 C C . CYS A 1 89 ? 6.865 -1.758 -24.659 1.00 51.72 89 CYS A C 1
ATOM 706 O O . CYS A 1 89 ? 7.133 -2.896 -24.285 1.00 51.72 89 CYS A O 1
ATOM 708 N N . PRO A 1 90 ? 7.824 -0.917 -25.084 1.00 47.38 90 PRO A N 1
ATOM 709 C CA . PRO A 1 90 ? 9.251 -1.254 -25.059 1.00 47.38 90 PRO A CA 1
ATOM 710 C C . PRO A 1 90 ? 9.847 -1.218 -23.639 1.00 47.38 90 PRO A C 1
ATOM 712 O O . PRO A 1 90 ? 11.060 -1.300 -23.481 1.00 47.38 90 PRO A O 1
ATOM 715 N N . VAL A 1 91 ? 9.012 -1.013 -22.615 1.00 48.47 91 VAL A N 1
ATOM 716 C CA . VAL A 1 91 ? 9.430 -0.704 -21.251 1.00 48.47 91 VAL A CA 1
ATOM 717 C C . VAL A 1 91 ? 9.458 -1.995 -20.451 1.00 48.47 91 VAL A C 1
ATOM 719 O O . VAL A 1 91 ? 8.428 -2.660 -20.317 1.00 48.47 91 VAL A O 1
ATOM 722 N N . ASP A 1 92 ? 10.648 -2.311 -19.941 1.00 52.06 92 ASP A N 1
ATOM 723 C CA . ASP A 1 92 ? 10.909 -3.330 -18.930 1.00 52.06 92 ASP A CA 1
ATOM 724 C C . ASP A 1 92 ? 9.735 -3.441 -17.960 1.00 52.06 92 ASP A C 1
ATOM 726 O O . ASP A 1 92 ? 9.245 -2.421 -17.453 1.00 52.06 92 ASP A O 1
ATOM 730 N N . HIS A 1 93 ? 9.288 -4.669 -17.662 1.00 58.31 93 HIS A N 1
ATOM 731 C CA . HIS A 1 93 ? 8.363 -4.846 -16.546 1.00 58.31 93 HIS A CA 1
ATOM 732 C C . HIS A 1 93 ? 8.926 -4.082 -15.337 1.00 58.31 93 HIS A C 1
ATOM 734 O O . HIS A 1 93 ? 10.149 -4.049 -15.174 1.00 58.31 93 HIS A O 1
ATOM 740 N N . PRO A 1 94 ? 8.083 -3.436 -14.513 1.00 66.06 94 PRO A N 1
ATOM 741 C CA . PRO A 1 94 ? 8.511 -2.608 -13.392 1.00 66.06 94 PRO A CA 1
ATOM 742 C C . PRO A 1 94 ? 9.103 -3.453 -12.251 1.00 66.06 94 PRO A C 1
ATOM 744 O O . PRO A 1 94 ? 8.754 -3.265 -11.092 1.00 66.06 94 PRO A O 1
ATOM 747 N N . ALA A 1 95 ? 10.009 -4.375 -12.556 1.00 72.38 95 ALA A N 1
ATOM 748 C CA . ALA A 1 95 ? 10.869 -5.027 -11.607 1.00 72.38 95 ALA A CA 1
ATOM 749 C C . ALA A 1 95 ? 11.938 -4.048 -11.125 1.00 72.38 95 ALA A C 1
ATOM 751 O O . ALA A 1 95 ? 12.324 -3.087 -11.807 1.00 72.38 95 ALA A O 1
ATOM 752 N N . GLY A 1 96 ? 12.398 -4.277 -9.907 1.00 78.81 96 GLY A N 1
ATOM 753 C CA . GLY A 1 96 ? 13.339 -3.386 -9.258 1.00 78.81 96 GLY A CA 1
ATOM 754 C C . GLY A 1 96 ? 13.091 -3.255 -7.769 1.00 78.81 96 GLY A C 1
ATOM 755 O O . GLY A 1 96 ? 12.196 -3.868 -7.190 1.00 78.81 96 GLY A O 1
ATOM 756 N N . ASN A 1 97 ? 13.916 -2.419 -7.151 1.00 86.25 97 ASN A N 1
ATOM 757 C CA . ASN A 1 97 ? 13.807 -2.106 -5.737 1.00 86.25 97 ASN A CA 1
ATOM 758 C C . ASN A 1 97 ? 12.722 -1.056 -5.511 1.00 86.25 97 ASN A C 1
ATOM 760 O O . ASN A 1 97 ? 12.815 0.058 -6.034 1.00 86.25 97 ASN A O 1
ATOM 764 N N . TYR A 1 98 ? 11.750 -1.400 -4.672 1.00 89.62 98 TYR A N 1
ATOM 765 C CA . TYR A 1 98 ? 10.700 -0.494 -4.236 1.00 89.62 98 TYR A CA 1
ATOM 766 C C . TYR A 1 98 ? 10.768 -0.257 -2.735 1.00 89.62 98 TYR A C 1
ATOM 768 O O . TYR A 1 98 ? 11.093 -1.139 -1.935 1.00 89.62 98 TYR A O 1
ATOM 776 N N . SER A 1 99 ? 10.404 0.960 -2.350 1.00 92.69 99 SER A N 1
ATOM 777 C CA . SER A 1 99 ? 10.058 1.283 -0.969 1.00 92.69 99 SER A CA 1
ATOM 778 C C . SER A 1 99 ? 8.554 1.484 -0.858 1.00 92.69 99 SER A C 1
ATOM 780 O O . SER A 1 99 ? 7.957 2.142 -1.704 1.00 92.69 99 SER A O 1
ATOM 782 N N . PHE A 1 100 ? 7.955 0.912 0.179 1.00 94.19 100 PHE A N 1
ATOM 783 C CA . PHE A 1 100 ? 6.535 0.995 0.487 1.00 94.19 100 PHE A CA 1
ATOM 784 C C . PHE A 1 100 ? 6.386 1.660 1.846 1.00 94.19 100 PHE A C 1
ATOM 786 O O . PHE A 1 100 ? 6.789 1.099 2.864 1.00 94.19 100 PHE A O 1
ATOM 793 N N . GLU A 1 101 ? 5.802 2.847 1.881 1.00 95.62 101 GLU A N 1
ATOM 794 C CA . GLU A 1 101 ? 5.413 3.508 3.117 1.00 95.62 101 GLU A CA 1
ATOM 795 C C . GLU A 1 101 ? 3.891 3.459 3.258 1.00 95.62 101 GLU A C 1
ATOM 797 O O . GLU A 1 101 ? 3.139 4.023 2.468 1.00 95.62 101 GLU A O 1
ATOM 802 N N . ILE A 1 102 ? 3.442 2.718 4.266 1.00 93.62 102 ILE A N 1
ATOM 803 C CA . ILE A 1 102 ? 2.043 2.404 4.528 1.00 93.62 102 ILE A CA 1
ATOM 804 C C . ILE A 1 102 ? 1.623 3.197 5.758 1.00 93.62 102 ILE A C 1
ATOM 806 O O . ILE A 1 102 ? 1.959 2.842 6.892 1.00 93.62 102 ILE A O 1
ATOM 810 N N . CYS A 1 103 ? 0.893 4.281 5.532 1.00 91.00 103 CYS A N 1
ATOM 811 C CA . CYS A 1 103 ? 0.452 5.206 6.561 1.00 91.00 103 CYS A CA 1
ATOM 812 C C . CYS A 1 103 ? -1.029 5.019 6.876 1.00 91.00 103 CYS A C 1
ATOM 814 O O . CYS A 1 103 ? -1.899 5.156 6.020 1.00 91.00 103 CYS A O 1
ATOM 816 N N . SER A 1 104 ? -1.316 4.754 8.145 1.00 86.69 104 SER A N 1
ATOM 817 C CA . SER A 1 104 ? -2.649 4.914 8.727 1.00 86.69 104 SER A CA 1
ATOM 818 C C . SER A 1 104 ? -2.760 6.285 9.397 1.00 86.69 104 SER A C 1
ATOM 820 O O . SER A 1 104 ? -1.770 6.996 9.553 1.00 86.69 104 SER A O 1
ATOM 822 N N . THR A 1 105 ? -3.943 6.631 9.905 1.00 82.56 105 THR A N 1
ATOM 823 C CA . THR A 1 105 ? -4.125 7.854 10.712 1.00 82.56 105 THR A CA 1
ATOM 824 C C . THR A 1 105 ? -3.346 7.857 12.033 1.00 82.56 105 THR A C 1
ATOM 826 O O . THR A 1 105 ? -3.335 8.873 12.718 1.00 82.56 105 THR A O 1
ATOM 829 N N . VAL A 1 106 ? -2.787 6.715 12.449 1.00 81.12 106 VAL A N 1
ATOM 830 C CA . VAL A 1 106 ? -2.099 6.567 13.741 1.00 81.12 106 VAL A CA 1
ATOM 831 C C . VAL A 1 106 ? -0.594 6.434 13.545 1.00 81.12 106 VAL A C 1
ATOM 833 O O . VAL A 1 106 ? 0.159 7.155 14.183 1.00 81.12 106 VAL A O 1
ATOM 836 N N . ASN A 1 107 ? -0.171 5.527 12.661 1.00 85.00 107 ASN A N 1
ATOM 837 C CA . ASN A 1 107 ? 1.230 5.162 12.449 1.00 85.00 107 ASN A CA 1
ATOM 838 C C . ASN A 1 107 ? 1.529 4.940 10.961 1.00 85.00 107 ASN A C 1
ATOM 840 O O . ASN A 1 107 ? 0.638 4.523 10.211 1.00 85.00 107 ASN A O 1
ATOM 844 N N . CYS A 1 108 ? 2.799 5.108 10.592 1.00 90.44 108 CYS A N 1
ATOM 845 C CA . CYS A 1 108 ? 3.355 4.738 9.292 1.00 90.44 108 CYS A CA 1
ATOM 846 C C . CYS A 1 108 ? 4.366 3.596 9.426 1.00 90.44 108 CYS A C 1
ATOM 848 O O . CYS A 1 108 ? 5.108 3.522 10.406 1.00 90.44 108 CYS A O 1
ATOM 850 N N . PHE A 1 109 ? 4.404 2.724 8.423 1.00 91.94 109 PHE A N 1
ATOM 851 C CA . PHE A 1 109 ? 5.347 1.615 8.323 1.00 91.94 109 PHE A CA 1
ATOM 852 C C . PHE A 1 109 ? 6.076 1.703 6.997 1.00 91.94 109 PHE A C 1
ATOM 854 O O . PHE A 1 109 ? 5.430 1.710 5.954 1.00 91.94 109 PHE A O 1
ATOM 861 N N . ARG A 1 110 ? 7.408 1.737 7.034 1.00 91.81 110 ARG A N 1
ATOM 862 C CA . ARG A 1 110 ? 8.230 1.720 5.828 1.00 91.81 110 ARG A CA 1
ATOM 863 C C . ARG A 1 110 ? 8.865 0.351 5.655 1.00 91.81 110 ARG A C 1
ATOM 865 O O . ARG A 1 110 ? 9.559 -0.134 6.544 1.00 91.81 110 ARG A O 1
ATOM 872 N N . LEU A 1 111 ? 8.609 -0.254 4.508 1.00 90.94 111 LEU A N 1
ATOM 873 C CA . LEU A 1 111 ? 9.073 -1.573 4.112 1.00 90.94 111 LEU A CA 1
ATOM 874 C C . LEU A 1 111 ? 9.778 -1.448 2.763 1.00 90.94 111 LEU A C 1
ATOM 876 O O . LEU A 1 111 ? 9.482 -0.547 1.983 1.00 90.94 111 LEU A O 1
ATOM 880 N N . HIS A 1 112 ? 10.723 -2.335 2.495 1.00 88.62 112 HIS A N 1
ATOM 881 C CA . HIS A 1 112 ? 11.422 -2.389 1.216 1.00 88.62 112 HIS A CA 1
ATOM 882 C C . HIS A 1 112 ? 11.233 -3.788 0.659 1.00 88.62 112 HIS A C 1
ATOM 884 O O . HIS A 1 112 ? 11.349 -4.753 1.416 1.00 88.62 112 HIS A O 1
ATOM 890 N N . ASN A 1 113 ? 10.914 -3.890 -0.627 1.00 84.56 113 ASN A N 1
ATOM 891 C CA . ASN A 1 113 ? 10.938 -5.174 -1.305 1.00 84.56 113 ASN A CA 1
ATOM 892 C C . ASN A 1 113 ? 11.409 -5.017 -2.749 1.00 84.56 113 ASN A C 1
ATOM 894 O O . ASN A 1 113 ? 11.216 -3.967 -3.370 1.00 84.56 113 ASN A O 1
ATOM 898 N N . TYR A 1 114 ? 12.035 -6.068 -3.257 1.00 79.00 114 TYR A N 1
ATOM 899 C CA . TYR A 1 114 ? 12.331 -6.214 -4.668 1.00 79.00 114 TYR A CA 1
ATOM 900 C C . TYR A 1 114 ? 11.114 -6.853 -5.342 1.00 79.00 114 TYR A C 1
ATOM 902 O O . TYR A 1 114 ? 10.581 -7.842 -4.850 1.00 79.00 114 TYR A O 1
ATOM 910 N N . ILE A 1 115 ? 10.633 -6.258 -6.430 1.00 77.00 115 ILE A N 1
ATOM 911 C CA . ILE A 1 115 ? 9.615 -6.886 -7.277 1.00 77.00 115 ILE A CA 1
ATOM 912 C C . ILE A 1 115 ? 10.366 -7.566 -8.418 1.00 77.00 115 ILE A C 1
ATOM 914 O O . ILE A 1 115 ? 11.077 -6.883 -9.156 1.00 77.00 115 ILE A O 1
ATOM 918 N N . GLU A 1 116 ? 10.236 -8.887 -8.539 1.00 66.31 116 GLU A N 1
ATOM 919 C CA . GLU A 1 116 ? 10.862 -9.666 -9.612 1.00 66.31 116 GLU A CA 1
ATOM 920 C C . GLU A 1 116 ? 10.073 -9.581 -10.928 1.00 66.31 116 GLU A C 1
ATOM 922 O O . GLU A 1 116 ? 8.868 -9.321 -10.952 1.00 66.31 116 GLU A O 1
ATOM 927 N N . HIS A 1 117 ? 10.768 -9.825 -12.042 1.00 60.41 117 HIS A N 1
ATOM 928 C CA . HIS A 1 117 ? 10.135 -10.077 -13.332 1.00 60.41 117 HIS A CA 1
ATOM 929 C C . HIS A 1 117 ? 9.518 -11.481 -13.321 1.00 60.41 117 HIS A C 1
ATOM 931 O O . HIS A 1 117 ? 10.253 -12.466 -13.330 1.00 60.41 117 HIS A O 1
ATOM 937 N N . ILE A 1 118 ? 8.192 -11.594 -13.391 1.00 54.12 118 ILE A N 1
ATOM 938 C CA . ILE A 1 118 ? 7.564 -12.862 -13.781 1.00 54.12 118 ILE A CA 1
ATOM 939 C C . ILE A 1 118 ? 7.570 -12.899 -15.308 1.00 54.12 118 ILE A C 1
ATOM 941 O O . ILE A 1 118 ? 6.797 -12.204 -15.967 1.00 54.12 118 ILE A O 1
ATOM 945 N N . GLY A 1 119 ? 8.520 -13.641 -15.877 1.00 41.22 119 GLY A N 1
ATOM 946 C CA . GLY A 1 119 ? 8.528 -13.930 -17.306 1.00 41.22 119 GLY A CA 1
ATOM 947 C C . GLY A 1 119 ? 7.317 -14.788 -17.659 1.00 41.22 119 GLY A C 1
ATO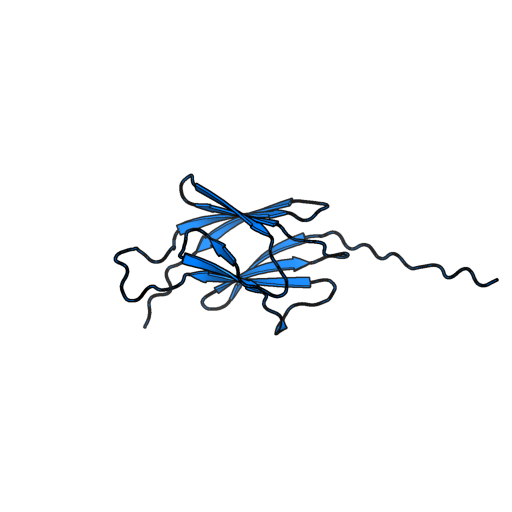M 948 O O . GLY A 1 119 ? 7.057 -15.787 -16.992 1.00 41.22 119 GLY A O 1
ATOM 949 N N . ASN A 1 120 ? 6.578 -14.409 -18.703 1.00 40.28 120 ASN A N 1
ATOM 950 C CA . ASN A 1 120 ? 5.563 -15.290 -19.276 1.00 40.28 120 ASN A CA 1
ATOM 951 C C . ASN A 1 120 ? 6.268 -16.555 -19.794 1.00 40.28 120 ASN A C 1
ATOM 953 O O . ASN A 1 120 ? 7.072 -16.462 -20.725 1.00 40.28 120 ASN A O 1
ATOM 957 N N . HIS A 1 121 ? 5.990 -17.703 -19.178 1.00 36.75 121 HIS A N 1
ATOM 958 C CA . HIS A 1 121 ? 6.295 -19.010 -19.758 1.00 36.75 121 HIS A CA 1
ATOM 959 C C . HIS A 1 121 ? 5.322 -19.348 -20.889 1.00 36.75 121 HIS A C 1
ATOM 961 O O . HIS A 1 121 ? 4.121 -19.015 -20.759 1.00 36.75 121 HIS A O 1
#

Radius of gyration: 16.76 Å; Cα contacts (8 Å, |Δi|>4): 240; chains: 1; bounding box: 45×28×61 Å

Foldseek 3Di:
DDDPPPPPDWFDWDWDWDDDDQWIKIKIFIPQFAWKWKWKDDPHDIDIDIDDCCDWDDDPNFWIWHWPNVPDDNGMTMIIIHGDDDPPDPDDTPFDKMWIWIDTPVDIDIDIDTNDDPDDD